Protein AF-A0A536UWP1-F1 (afdb_monomer_lite)

Sequence (149 aa):
MQRVLELWHLEDTAIVMVQRPAADALQQSRIALQGRVAAPKQEVVLREIAGEVQKYIDEATPVVRDNAKRLKAPIVTPLLMQNFSDDELRHLIALLESPVKKKFEQLMPQFERAFGEKVAAESRAAIDPKLQAMTQAVGLKLRAASIAP

Foldseek 3Di:
DVLLLVLDPCLVVLLCVLLVVLVVQLVVLLVVCPPVDDPVVSVVVSVVSNVVSVVSSVVVSVVSSVVCVVVSCVPVVVVCVVPDDPVVVVVSSCCSPPVVNVVCVVCVVVVVVVVVVVCCVVCVVVVVVVVVVVVVVVVVVVVVVVPDD

pLDDT: mean 94.0, std 6.04, range [52.53, 98.44]

Structure (mmCIF, N/CA/C/O backbone):
data_AF-A0A536UWP1-F1
#
_entry.id   AF-A0A536UWP1-F1
#
loop_
_atom_site.group_PDB
_atom_site.id
_atom_site.type_symbol
_atom_site.label_atom_id
_atom_site.label_alt_id
_atom_site.label_comp_id
_atom_site.label_asym_id
_atom_site.label_entity_id
_atom_site.label_seq_id
_atom_site.pdbx_PDB_ins_code
_atom_site.Cartn_x
_atom_site.Cartn_y
_atom_site.Cartn_z
_atom_site.occupancy
_atom_site.B_iso_or_equiv
_atom_site.auth_seq_id
_atom_site.auth_comp_id
_atom_site.auth_asym_id
_atom_site.auth_atom_id
_atom_site.pdbx_PDB_model_num
ATOM 1 N N . MET A 1 1 ? -11.874 2.593 22.779 1.00 85.94 1 MET A N 1
ATOM 2 C CA . MET A 1 1 ? -10.626 1.854 22.480 1.00 85.94 1 MET A CA 1
ATOM 3 C C . MET A 1 1 ? -10.834 0.669 21.539 1.00 85.94 1 MET A C 1
ATOM 5 O O . MET A 1 1 ? -10.423 0.773 20.395 1.00 85.94 1 MET A O 1
ATOM 9 N N . GLN A 1 2 ? -11.504 -0.414 21.961 1.00 88.19 2 GLN A N 1
ATOM 10 C CA . GLN A 1 2 ? -11.703 -1.629 21.143 1.00 88.19 2 GLN A CA 1
ATOM 11 C C . GLN A 1 2 ? -12.201 -1.329 19.719 1.00 88.19 2 GLN A C 1
ATOM 13 O O . GLN A 1 2 ? -11.662 -1.841 18.743 1.00 88.19 2 GLN A O 1
ATOM 18 N N . ARG A 1 3 ? -13.157 -0.403 19.599 1.00 93.25 3 ARG A N 1
ATOM 19 C CA . ARG A 1 3 ? -13.700 0.016 18.307 1.00 93.25 3 ARG A CA 1
ATOM 20 C C . ARG A 1 3 ? -12.670 0.659 17.369 1.00 93.25 3 ARG A C 1
ATOM 22 O O . ARG A 1 3 ? -12.701 0.397 16.175 1.00 93.25 3 ARG A O 1
ATOM 29 N N . VAL A 1 4 ? -11.732 1.449 17.902 1.00 93.19 4 VAL A N 1
ATOM 30 C CA . VAL A 1 4 ? -10.625 2.023 17.111 1.00 93.19 4 VAL A CA 1
ATOM 31 C C . VAL A 1 4 ? -9.769 0.900 16.535 1.00 93.19 4 VAL A C 1
ATOM 33 O O . VAL A 1 4 ? -9.460 0.917 15.352 1.00 93.19 4 VAL A O 1
ATOM 36 N N . LEU A 1 5 ? -9.431 -0.104 17.349 1.00 91.88 5 LEU A N 1
ATOM 37 C CA . LEU A 1 5 ? -8.616 -1.237 16.909 1.00 91.88 5 LEU A CA 1
ATOM 38 C C . LEU A 1 5 ? -9.318 -2.077 15.837 1.00 91.88 5 LEU A C 1
ATOM 40 O O . LEU A 1 5 ? -8.651 -2.597 14.952 1.00 91.88 5 LEU A O 1
ATOM 44 N N . GLU A 1 6 ? -10.641 -2.221 15.892 1.00 91.12 6 GLU A N 1
ATOM 45 C CA . GLU A 1 6 ? -11.419 -2.936 14.869 1.00 91.12 6 GLU A CA 1
ATOM 46 C C . GLU A 1 6 ? -11.453 -2.201 13.529 1.00 91.12 6 GLU A C 1
ATOM 48 O O . GLU A 1 6 ? -11.287 -2.823 12.480 1.00 91.12 6 GLU A O 1
ATOM 53 N N . LEU A 1 7 ? -11.665 -0.885 13.573 1.00 90.56 7 LEU A N 1
ATOM 54 C CA . LEU A 1 7 ? -11.738 -0.032 12.388 1.00 90.56 7 LEU A CA 1
ATOM 55 C C . LEU A 1 7 ? -10.358 0.230 11.776 1.00 90.56 7 LEU A C 1
ATOM 57 O O . LEU A 1 7 ? -10.252 0.570 10.599 1.00 90.56 7 LEU A O 1
ATOM 61 N N . TRP A 1 8 ? -9.296 0.074 12.566 1.00 86.69 8 TRP A N 1
ATOM 62 C CA . TRP A 1 8 ? -7.929 0.242 12.108 1.00 86.69 8 TRP A CA 1
ATOM 63 C C . TRP A 1 8 ? -7.332 -1.096 11.657 1.00 86.69 8 TRP A C 1
ATOM 65 O O . TRP A 1 8 ? -6.884 -1.919 12.463 1.00 86.69 8 TRP A O 1
ATOM 75 N N . HIS A 1 9 ? -7.309 -1.297 10.339 1.00 87.06 9 HIS A N 1
ATOM 76 C CA . HIS A 1 9 ? -6.802 -2.499 9.667 1.00 87.06 9 HIS A CA 1
ATOM 77 C C . HIS A 1 9 ? -5.264 -2.545 9.596 1.00 87.06 9 HIS A C 1
ATOM 79 O O . HIS A 1 9 ? -4.665 -2.665 8.530 1.00 87.06 9 HIS A O 1
ATOM 85 N N . LEU A 1 10 ? -4.593 -2.439 10.747 1.00 85.75 10 LEU A N 1
ATOM 86 C CA . LEU A 1 10 ? -3.127 -2.508 10.834 1.00 85.75 10 LEU A CA 1
ATOM 87 C C . LEU A 1 10 ? -2.550 -3.838 10.334 1.00 85.75 10 LEU A C 1
ATOM 89 O O . LEU 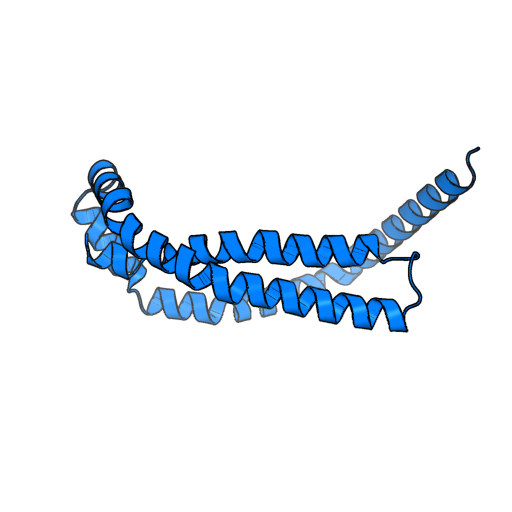A 1 10 ? -1.383 -3.892 9.948 1.00 85.75 10 LEU A O 1
ATOM 93 N N . GLU A 1 11 ? -3.364 -4.894 10.307 1.00 86.62 11 GLU A N 1
ATOM 94 C CA . GLU A 1 11 ? -3.013 -6.200 9.757 1.00 86.62 11 GLU A CA 1
ATOM 95 C C . GLU A 1 11 ? -2.568 -6.134 8.292 1.00 86.62 11 GLU A C 1
ATOM 97 O O . GLU A 1 11 ? -1.723 -6.932 7.886 1.00 86.62 11 GLU A O 1
ATOM 102 N N . ASP A 1 12 ? -3.068 -5.169 7.517 1.00 88.62 12 ASP A N 1
ATOM 103 C CA . ASP A 1 12 ? -2.684 -5.002 6.114 1.00 88.62 12 ASP A CA 1
ATOM 104 C C . ASP A 1 12 ? -1.193 -4.657 5.977 1.00 88.62 12 ASP A C 1
ATOM 106 O O . ASP A 1 12 ? -0.528 -5.116 5.048 1.00 88.62 12 ASP A O 1
ATOM 110 N N . THR A 1 13 ? -0.618 -3.955 6.962 1.00 89.94 13 THR A N 1
ATOM 111 C CA . THR A 1 13 ? 0.830 -3.691 7.021 1.00 89.94 13 THR A CA 1
ATOM 112 C C . THR A 1 13 ? 1.627 -4.992 7.074 1.00 89.94 13 THR A C 1
ATOM 114 O O . THR A 1 13 ? 2.632 -5.135 6.379 1.00 89.94 13 THR A O 1
ATOM 117 N N . ALA A 1 14 ? 1.169 -5.968 7.861 1.00 90.19 14 ALA A N 1
ATOM 118 C CA . ALA A 1 14 ? 1.846 -7.254 7.989 1.00 90.19 14 ALA A CA 1
ATOM 119 C C . ALA A 1 14 ? 1.788 -8.063 6.683 1.00 90.19 14 ALA A C 1
ATOM 121 O O . ALA A 1 14 ? 2.750 -8.746 6.339 1.00 90.19 14 ALA A O 1
ATOM 122 N N . ILE A 1 15 ? 0.701 -7.937 5.917 1.00 89.69 15 ILE A N 1
ATOM 123 C CA . ILE A 1 15 ? 0.571 -8.564 4.594 1.00 89.69 15 ILE A CA 1
ATOM 124 C C . ILE A 1 15 ? 1.580 -7.953 3.613 1.00 89.69 15 ILE A C 1
ATOM 126 O O . ILE A 1 15 ? 2.284 -8.683 2.913 1.00 89.69 15 ILE A O 1
ATOM 130 N N . VAL A 1 16 ? 1.722 -6.625 3.607 1.00 93.19 16 VAL A N 1
ATOM 131 C CA . VAL A 1 16 ? 2.707 -5.933 2.757 1.00 93.19 16 VAL A CA 1
ATOM 132 C C . VAL A 1 16 ? 4.144 -6.367 3.080 1.00 93.19 16 VAL A C 1
ATOM 134 O O . VAL A 1 16 ? 4.963 -6.490 2.167 1.00 93.19 16 VAL A O 1
ATOM 137 N N . MET A 1 17 ? 4.457 -6.664 4.348 1.00 92.50 17 MET A N 1
ATOM 138 C CA . MET A 1 17 ? 5.782 -7.163 4.753 1.00 92.50 17 MET A CA 1
ATOM 139 C C . MET A 1 17 ? 6.147 -8.506 4.105 1.00 92.50 17 MET A C 1
ATOM 141 O O . MET A 1 17 ? 7.328 -8.758 3.886 1.00 92.50 17 MET A O 1
ATOM 145 N N . VAL A 1 18 ? 5.159 -9.341 3.775 1.00 94.69 18 VAL A N 1
ATOM 146 C CA . VAL A 1 18 ? 5.358 -10.607 3.047 1.00 94.69 18 VAL A CA 1
ATOM 147 C C . VAL A 1 18 ? 5.399 -10.367 1.543 1.00 94.69 18 VAL A C 1
ATOM 149 O O . VAL A 1 18 ? 6.253 -10.900 0.840 1.00 94.69 18 VAL A O 1
ATOM 152 N N . GLN A 1 19 ? 4.499 -9.533 1.027 1.00 94.12 19 GLN A N 1
ATOM 153 C CA . GLN A 1 19 ? 4.389 -9.306 -0.414 1.00 94.12 19 GLN A CA 1
ATOM 154 C C . GLN A 1 19 ? 5.614 -8.599 -1.002 1.00 94.12 19 GLN A C 1
ATOM 156 O O . GLN A 1 19 ? 5.995 -8.876 -2.138 1.00 94.12 19 GLN A O 1
ATOM 161 N N . ARG A 1 20 ? 6.250 -7.696 -0.249 1.00 95.38 20 ARG A N 1
ATOM 162 C CA . ARG A 1 20 ? 7.369 -6.897 -0.760 1.00 95.38 20 ARG A CA 1
ATOM 163 C C . ARG A 1 20 ? 8.611 -7.739 -1.104 1.00 95.38 20 ARG A C 1
ATOM 165 O O . ARG A 1 20 ? 9.025 -7.674 -2.260 1.00 95.38 20 ARG A O 1
ATOM 172 N N . PRO A 1 21 ? 9.156 -8.585 -0.206 1.00 93.56 21 PRO A N 1
ATOM 173 C CA . PRO A 1 21 ? 10.254 -9.491 -0.557 1.00 93.56 21 PRO A CA 1
ATOM 174 C C . PRO A 1 21 ? 9.915 -10.431 -1.721 1.00 93.56 21 PRO A C 1
ATOM 176 O O . PRO A 1 21 ? 10.766 -10.715 -2.560 1.00 93.56 21 PRO A O 1
ATOM 179 N N . ALA A 1 22 ? 8.662 -10.884 -1.793 1.00 95.12 22 ALA A N 1
ATOM 180 C CA . ALA A 1 22 ? 8.171 -11.760 -2.852 1.00 95.12 22 ALA A CA 1
ATOM 181 C C . ALA A 1 22 ? 8.207 -11.060 -4.229 1.00 95.12 22 ALA A C 1
ATOM 183 O O . ALA A 1 22 ? 8.701 -11.613 -5.216 1.00 95.12 22 ALA A O 1
ATOM 184 N N . ALA A 1 23 ? 7.751 -9.805 -4.284 1.00 95.06 23 ALA A N 1
ATOM 185 C CA . ALA A 1 23 ? 7.817 -8.972 -5.480 1.00 95.06 23 ALA A CA 1
ATOM 186 C C . ALA A 1 23 ? 9.266 -8.641 -5.878 1.00 95.06 23 ALA A C 1
ATOM 188 O O . ALA A 1 23 ? 9.612 -8.719 -7.061 1.00 95.06 23 ALA A O 1
ATOM 189 N N . ASP A 1 24 ? 10.118 -8.330 -4.896 1.00 95.31 24 ASP A N 1
ATOM 190 C CA . ASP A 1 24 ? 11.538 -8.053 -5.114 1.00 95.31 24 ASP A CA 1
ATOM 191 C C . ASP A 1 24 ? 12.247 -9.277 -5.715 1.00 95.31 24 ASP A C 1
ATOM 193 O O . ASP A 1 24 ? 12.959 -9.148 -6.711 1.00 95.31 24 ASP A O 1
ATOM 197 N N . ALA A 1 25 ? 11.993 -10.482 -5.193 1.00 94.44 25 ALA A N 1
ATOM 198 C CA . ALA A 1 25 ? 12.564 -11.727 -5.709 1.00 94.44 25 ALA A CA 1
ATOM 199 C C . ALA A 1 25 ? 12.193 -11.983 -7.179 1.00 94.44 25 ALA A C 1
ATOM 201 O O . ALA A 1 25 ? 13.055 -12.322 -8.000 1.00 94.44 25 ALA A O 1
ATOM 202 N N . LEU A 1 26 ? 10.925 -11.769 -7.544 1.00 94.81 26 LEU A N 1
ATOM 203 C CA . LEU A 1 26 ? 10.467 -11.915 -8.925 1.00 94.81 26 LEU A CA 1
ATOM 204 C C . LEU A 1 26 ? 11.123 -10.877 -9.847 1.00 94.81 26 LEU A C 1
ATOM 206 O O . LEU A 1 26 ? 11.541 -11.204 -10.960 1.00 94.81 26 LEU A O 1
ATOM 210 N N . GLN A 1 27 ? 11.258 -9.633 -9.386 1.00 95.38 27 GLN A N 1
ATOM 211 C CA . GLN A 1 27 ? 11.915 -8.581 -10.154 1.00 95.38 27 GLN A CA 1
ATOM 212 C C . GLN A 1 27 ? 13.408 -8.862 -10.362 1.00 95.38 27 GLN A C 1
ATOM 214 O O . GLN A 1 27 ? 13.898 -8.746 -11.487 1.00 95.38 27 GLN A O 1
ATOM 219 N N . GLN A 1 28 ? 14.122 -9.283 -9.316 1.00 94.62 28 GLN A N 1
ATOM 220 C CA . GLN A 1 28 ? 15.536 -9.654 -9.414 1.00 94.62 28 GLN A CA 1
ATOM 221 C C . GLN A 1 28 ? 15.743 -10.842 -10.354 1.00 94.62 28 GLN A C 1
ATOM 223 O O . GLN A 1 28 ? 16.690 -10.858 -11.137 1.00 94.62 28 GLN A O 1
ATOM 228 N N . SER A 1 29 ? 14.810 -11.793 -10.356 1.00 94.06 29 SER A N 1
ATOM 229 C CA . SER A 1 29 ? 14.840 -12.937 -11.265 1.00 94.06 29 SER A CA 1
ATOM 230 C C . SER A 1 29 ? 14.702 -12.518 -12.732 1.00 94.06 29 SER A C 1
ATOM 232 O O . SER A 1 29 ? 15.447 -13.002 -13.585 1.00 94.06 29 SER A O 1
ATOM 234 N N . ARG A 1 30 ? 13.818 -11.558 -13.050 1.00 92.62 30 ARG A N 1
ATOM 235 C CA . ARG A 1 30 ? 13.716 -10.990 -14.411 1.00 92.62 30 ARG A CA 1
ATOM 236 C C . ARG A 1 30 ? 15.024 -10.346 -14.861 1.00 92.62 30 ARG A C 1
ATOM 238 O O . ARG A 1 30 ? 15.446 -10.579 -15.992 1.00 92.62 30 ARG A O 1
ATOM 245 N N . ILE A 1 31 ? 15.661 -9.573 -13.982 1.00 92.81 31 ILE A N 1
ATOM 246 C CA . ILE A 1 31 ? 16.945 -8.913 -14.256 1.00 92.81 31 ILE A CA 1
ATOM 247 C C . ILE A 1 31 ? 18.042 -9.960 -14.481 1.00 92.81 31 ILE A C 1
ATOM 249 O O . ILE A 1 31 ? 18.779 -9.884 -15.460 1.00 92.81 31 ILE A O 1
ATOM 253 N N . ALA A 1 32 ? 18.124 -10.971 -13.615 1.00 91.38 32 ALA A N 1
ATOM 254 C CA . ALA A 1 32 ? 19.145 -12.009 -13.692 1.00 91.38 32 ALA A CA 1
ATOM 255 C C . ALA A 1 32 ? 19.051 -12.860 -14.970 1.00 91.38 32 ALA A C 1
ATOM 257 O O . ALA A 1 32 ? 20.075 -13.346 -15.449 1.00 91.38 32 ALA A O 1
ATOM 258 N N . LEU A 1 33 ? 17.848 -13.039 -15.525 1.00 91.38 33 LEU A N 1
ATOM 259 C CA . LEU A 1 33 ? 17.622 -13.801 -16.757 1.00 91.38 33 LEU A CA 1
ATOM 260 C C . LEU A 1 33 ? 17.808 -12.966 -18.033 1.00 91.38 33 LEU A C 1
ATOM 262 O O . LEU A 1 33 ? 18.030 -13.534 -19.107 1.00 91.38 33 LEU A O 1
ATOM 266 N N . GLN A 1 34 ? 17.735 -11.636 -17.936 1.00 87.69 34 GLN A N 1
ATOM 267 C CA . GLN A 1 34 ? 17.808 -10.738 -19.085 1.00 87.69 34 GLN A CA 1
ATOM 268 C C . GLN A 1 34 ? 19.130 -10.917 -19.845 1.00 87.69 34 GLN A C 1
ATOM 270 O O . GLN A 1 34 ? 20.216 -10.776 -19.288 1.00 87.69 34 GLN A O 1
ATOM 275 N N . GLY A 1 35 ? 19.039 -11.252 -21.136 1.00 83.44 35 GLY A N 1
ATOM 276 C CA . GLY A 1 35 ? 20.205 -11.436 -22.008 1.00 83.44 35 GLY A CA 1
ATOM 277 C C . GLY A 1 35 ? 21.056 -12.680 -21.714 1.00 83.44 35 GLY A C 1
ATOM 278 O O . GLY A 1 35 ? 22.017 -12.920 -22.439 1.00 83.44 35 GLY A O 1
ATOM 279 N N . ARG A 1 36 ? 20.713 -13.484 -20.693 1.00 84.19 36 ARG A N 1
ATOM 280 C CA . ARG A 1 36 ? 21.433 -14.722 -20.327 1.00 84.19 36 ARG A CA 1
ATO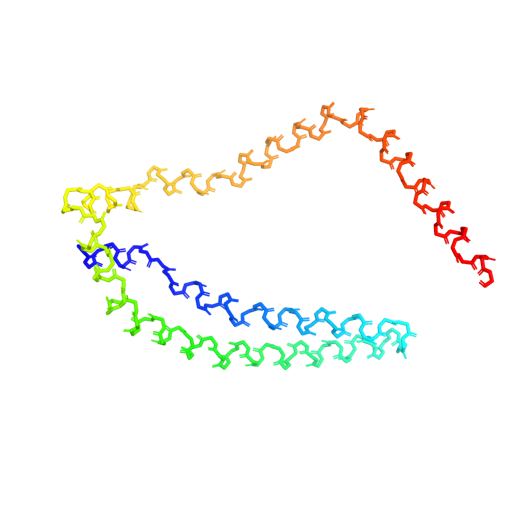M 281 C C . ARG A 1 36 ? 20.741 -15.996 -20.803 1.00 84.19 36 ARG A C 1
ATOM 283 O O . ARG A 1 36 ? 21.387 -17.032 -20.929 1.00 84.19 36 ARG A O 1
ATOM 290 N N . VAL A 1 37 ? 19.434 -15.935 -21.054 1.00 87.00 37 VAL A N 1
ATOM 291 C CA . VAL A 1 37 ? 18.608 -17.085 -21.440 1.00 87.00 37 VAL A CA 1
ATOM 292 C C . VAL A 1 37 ? 17.766 -16.726 -22.665 1.00 87.00 37 VAL A C 1
ATOM 294 O O . VAL A 1 37 ? 17.302 -15.597 -22.800 1.00 87.00 37 VAL A O 1
ATOM 297 N N . ALA A 1 38 ? 17.561 -17.684 -23.574 1.00 90.12 38 ALA A N 1
ATOM 298 C CA . ALA A 1 38 ? 16.668 -17.504 -24.718 1.00 90.12 38 ALA A CA 1
ATOM 299 C C . ALA A 1 38 ? 15.217 -17.270 -24.259 1.00 90.12 38 ALA A C 1
ATOM 301 O O . ALA A 1 38 ? 14.755 -17.933 -23.329 1.00 90.12 38 ALA A O 1
ATOM 302 N N . ALA A 1 39 ? 14.482 -16.391 -24.948 1.00 85.69 39 ALA A N 1
ATOM 303 C CA . ALA A 1 39 ? 13.159 -15.922 -24.519 1.00 85.69 39 ALA A CA 1
ATOM 304 C C . ALA A 1 39 ? 12.151 -17.037 -24.142 1.00 85.69 39 ALA A C 1
ATOM 306 O O . ALA A 1 39 ? 11.547 -16.928 -23.075 1.00 85.69 39 ALA A O 1
ATOM 307 N N . PRO A 1 40 ? 12.013 -18.152 -24.896 1.00 89.25 40 PRO A N 1
ATOM 308 C CA . PRO A 1 40 ? 11.089 -19.225 -24.510 1.00 89.25 40 PRO A CA 1
ATOM 309 C C . PRO A 1 40 ? 11.469 -19.902 -23.187 1.00 89.25 40 PRO A C 1
ATOM 311 O O . PRO A 1 40 ? 10.611 -20.226 -22.373 1.00 89.25 40 PRO A O 1
ATOM 314 N N . LYS A 1 41 ? 12.771 -20.092 -22.944 1.00 92.06 41 LYS A N 1
ATOM 315 C CA . LYS A 1 41 ? 13.275 -20.669 -21.691 1.00 92.06 41 LYS A CA 1
ATOM 316 C C . LYS A 1 41 ? 13.161 -19.674 -20.536 1.00 92.06 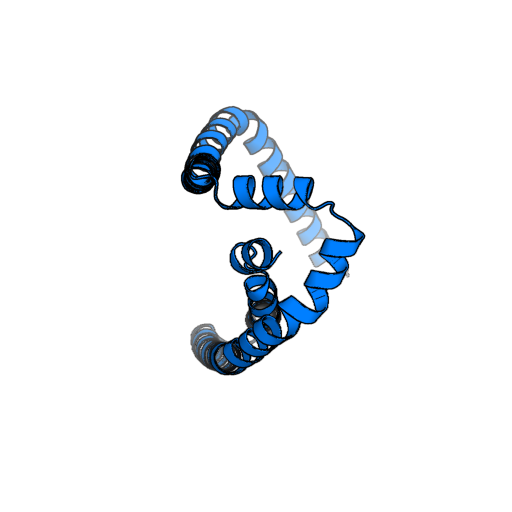41 LYS A C 1
ATOM 318 O O . LYS A 1 41 ? 12.852 -20.079 -19.423 1.00 92.06 41 LYS A O 1
ATOM 323 N N . GLN A 1 42 ? 13.371 -18.384 -20.801 1.00 90.62 42 GLN A N 1
ATOM 324 C CA . GLN A 1 42 ? 13.176 -17.322 -19.816 1.00 90.62 42 GLN A CA 1
ATOM 325 C C . GLN A 1 42 ? 11.730 -17.296 -19.306 1.00 90.62 42 GLN A C 1
ATOM 327 O O . GLN A 1 42 ? 11.519 -17.190 -18.102 1.00 90.62 42 GLN A O 1
ATOM 332 N N . GLU A 1 43 ? 10.740 -17.416 -20.194 1.00 90.56 43 GLU A N 1
ATOM 333 C CA . GLU A 1 43 ? 9.329 -17.413 -19.800 1.00 90.56 43 GLU A CA 1
ATOM 334 C C . GLU A 1 43 ? 8.965 -18.617 -18.921 1.00 90.56 43 GLU A C 1
ATOM 336 O O . GLU A 1 43 ? 8.300 -18.443 -17.901 1.00 90.56 43 GLU A O 1
ATOM 341 N N . VAL A 1 44 ? 9.437 -19.819 -19.271 1.00 94.75 44 VAL A N 1
ATOM 342 C CA . VAL A 1 44 ? 9.218 -21.035 -18.466 1.00 94.75 44 VAL A CA 1
ATOM 343 C C . VAL A 1 44 ? 9.786 -20.862 -17.058 1.00 94.75 44 VAL A C 1
ATOM 345 O O . VAL A 1 44 ? 9.053 -21.010 -16.083 1.00 94.75 44 VAL A O 1
ATOM 348 N N . VAL A 1 45 ? 11.051 -20.447 -16.949 1.00 94.81 45 VAL A N 1
ATOM 349 C CA . VAL A 1 45 ? 11.714 -20.240 -15.651 1.00 94.81 45 VAL A CA 1
ATOM 350 C C . VAL A 1 45 ? 11.010 -19.152 -14.833 1.00 94.81 45 VAL A C 1
ATOM 352 O O . VAL A 1 45 ? 10.816 -19.305 -13.632 1.00 94.81 45 VAL A O 1
ATOM 355 N N . LEU A 1 46 ? 10.569 -18.057 -15.462 1.00 94.62 46 LEU A N 1
ATOM 356 C CA . LEU A 1 46 ? 9.825 -17.007 -14.760 1.00 94.62 46 LEU A CA 1
ATOM 357 C C . LEU A 1 46 ? 8.469 -17.487 -14.229 1.00 94.62 46 LEU A C 1
ATOM 359 O O . LEU A 1 46 ? 8.050 -17.021 -13.170 1.00 94.62 46 LEU A O 1
ATOM 363 N N . ARG A 1 47 ? 7.785 -18.400 -14.929 1.00 96.12 47 ARG A N 1
ATOM 364 C CA . ARG A 1 47 ? 6.536 -19.004 -14.437 1.00 96.12 47 ARG A CA 1
ATOM 365 C C . ARG A 1 47 ? 6.783 -19.921 -13.242 1.00 96.12 47 ARG A C 1
ATOM 367 O O . ARG A 1 47 ? 6.023 -19.855 -12.284 1.00 96.12 47 ARG A O 1
ATOM 374 N N . GLU A 1 48 ? 7.843 -20.726 -13.275 1.00 96.38 48 GLU A N 1
ATOM 375 C CA . GLU A 1 48 ? 8.244 -21.571 -12.139 1.00 96.38 48 GLU A CA 1
ATOM 376 C C . GLU A 1 48 ? 8.568 -20.717 -10.907 1.00 96.38 48 GLU A C 1
ATOM 378 O O . GLU A 1 48 ? 8.022 -20.946 -9.829 1.00 96.38 48 GLU A O 1
ATOM 383 N N . ILE A 1 49 ? 9.360 -19.653 -11.087 1.00 96.12 49 ILE A N 1
ATOM 384 C CA . ILE A 1 49 ? 9.677 -18.688 -10.024 1.00 96.12 49 ILE A CA 1
ATOM 385 C C . ILE A 1 49 ? 8.406 -18.018 -9.492 1.00 96.12 49 ILE A C 1
ATOM 387 O O . ILE A 1 49 ? 8.257 -17.868 -8.283 1.00 96.12 49 ILE A O 1
ATOM 391 N N . ALA A 1 50 ? 7.472 -17.630 -10.365 1.00 96.06 50 ALA A N 1
ATOM 392 C CA . ALA A 1 50 ? 6.196 -17.065 -9.934 1.00 96.06 50 ALA A CA 1
ATOM 393 C C . ALA A 1 50 ? 5.376 -18.058 -9.090 1.00 96.06 50 ALA A C 1
ATOM 395 O O . ALA A 1 50 ? 4.730 -17.638 -8.132 1.00 96.06 50 ALA A O 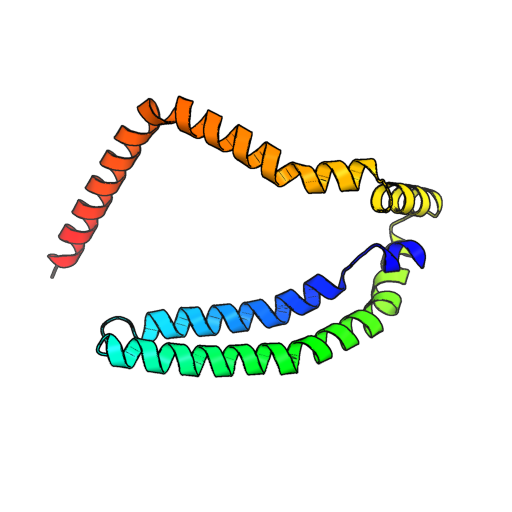1
ATOM 396 N N . GLY A 1 51 ? 5.436 -19.357 -9.401 1.00 97.94 51 GLY A N 1
ATOM 397 C CA . GLY A 1 51 ? 4.829 -20.415 -8.592 1.00 97.94 51 GLY A CA 1
ATOM 398 C C . GLY A 1 51 ? 5.420 -20.495 -7.182 1.00 97.94 51 GLY A C 1
ATOM 399 O O . GLY A 1 51 ? 4.670 -20.492 -6.208 1.00 97.94 51 GLY A O 1
ATOM 400 N N . GLU A 1 52 ? 6.749 -20.484 -7.057 1.00 97.69 52 GLU A N 1
ATOM 401 C CA . GLU A 1 52 ? 7.431 -20.480 -5.750 1.00 97.69 52 GLU A CA 1
ATOM 402 C C . GLU A 1 52 ? 7.140 -19.204 -4.943 1.00 97.69 52 GLU A C 1
ATOM 404 O O . GLU A 1 52 ? 6.890 -19.255 -3.738 1.00 97.69 52 GLU A O 1
ATOM 409 N N . VAL A 1 53 ? 7.105 -18.048 -5.614 1.00 97.44 53 VAL A N 1
ATOM 410 C CA . VAL A 1 53 ? 6.724 -16.760 -5.013 1.00 97.44 53 VAL A CA 1
ATOM 411 C C . VAL A 1 53 ? 5.290 -16.809 -4.482 1.00 97.44 53 VAL A C 1
ATOM 413 O O . VAL A 1 53 ? 5.041 -16.370 -3.359 1.00 97.44 53 VAL A O 1
ATOM 416 N N . GLN A 1 54 ? 4.352 -17.358 -5.259 1.00 97.12 54 GLN A N 1
ATOM 417 C CA . GLN A 1 54 ? 2.959 -17.493 -4.835 1.00 97.12 54 GLN A CA 1
ATOM 418 C C . GLN A 1 54 ? 2.837 -18.430 -3.633 1.00 97.12 54 GLN A C 1
ATOM 420 O O . GLN A 1 54 ? 2.197 -18.072 -2.648 1.00 97.12 54 GLN A O 1
ATOM 425 N N . LYS A 1 55 ? 3.518 -19.579 -3.672 1.00 97.81 55 LYS A N 1
ATOM 426 C CA . LYS A 1 55 ? 3.561 -20.529 -2.558 1.00 97.81 55 LYS A CA 1
ATOM 427 C C . LYS A 1 55 ? 4.066 -19.873 -1.271 1.00 97.81 55 LYS A C 1
ATOM 429 O O . LYS A 1 55 ? 3.433 -20.011 -0.229 1.00 97.81 55 LYS A O 1
ATOM 434 N N . TYR A 1 56 ? 5.156 -19.106 -1.348 1.00 97.44 56 TYR A N 1
ATOM 435 C CA . TYR A 1 56 ? 5.659 -18.341 -0.206 1.00 97.44 56 TYR A CA 1
ATOM 436 C C . TYR A 1 56 ? 4.605 -17.373 0.348 1.00 97.44 56 TYR A C 1
ATOM 438 O O . TYR A 1 56 ? 4.397 -17.324 1.560 1.00 97.44 56 TYR A O 1
ATOM 446 N N . ILE A 1 57 ? 3.924 -16.614 -0.518 1.00 97.25 57 ILE A N 1
ATOM 447 C CA . ILE A 1 57 ? 2.871 -15.681 -0.095 1.00 97.25 57 ILE A CA 1
ATOM 448 C C . ILE A 1 57 ? 1.731 -16.436 0.596 1.00 97.25 57 ILE A C 1
ATOM 450 O O . ILE A 1 57 ? 1.286 -16.001 1.661 1.00 97.25 57 ILE A O 1
ATOM 454 N N . ASP A 1 58 ? 1.279 -17.551 0.028 1.00 97.00 58 ASP A N 1
ATOM 455 C CA . ASP A 1 58 ? 0.168 -18.347 0.556 1.00 97.00 58 ASP A CA 1
ATOM 456 C C . ASP A 1 58 ? 0.493 -18.949 1.930 1.00 97.00 58 ASP A C 1
ATOM 458 O O . ASP A 1 58 ? -0.353 -18.942 2.825 1.00 97.00 58 ASP A O 1
ATOM 462 N N . GLU A 1 59 ? 1.732 -19.404 2.131 1.00 97.12 59 GLU A N 1
ATOM 463 C CA . GLU A 1 59 ? 2.201 -19.966 3.401 1.00 97.12 59 GLU A CA 1
ATOM 464 C C . GLU A 1 59 ? 2.475 -18.880 4.456 1.00 97.12 59 GLU A C 1
ATOM 466 O O . GLU A 1 59 ? 2.116 -19.032 5.626 1.00 97.12 59 GLU A O 1
ATOM 471 N N . ALA A 1 60 ? 3.088 -17.758 4.068 1.00 96.81 60 ALA A N 1
ATOM 472 C CA . ALA A 1 60 ? 3.526 -16.723 5.004 1.00 96.81 60 ALA A CA 1
ATOM 473 C C . ALA A 1 60 ? 2.410 -15.744 5.405 1.00 96.81 60 ALA A C 1
ATOM 475 O O . ALA A 1 60 ? 2.385 -15.273 6.546 1.00 96.81 60 ALA A O 1
ATOM 476 N N . THR A 1 61 ? 1.467 -15.442 4.505 1.00 96.06 61 THR A N 1
ATOM 477 C CA . THR A 1 61 ? 0.352 -14.512 4.768 1.00 96.06 61 THR A CA 1
ATOM 478 C C . THR A 1 61 ? -0.472 -14.873 6.013 1.00 96.06 61 THR A C 1
ATOM 480 O O . THR A 1 61 ? -0.695 -13.980 6.836 1.00 96.06 61 THR A O 1
ATOM 483 N N . PRO A 1 62 ? -0.950 -16.120 6.210 1.00 95.25 62 PRO A N 1
ATOM 484 C CA . PRO A 1 62 ? -1.705 -16.468 7.415 1.00 95.25 62 PRO A CA 1
ATOM 485 C C . PRO A 1 62 ? -0.860 -16.306 8.684 1.00 95.25 62 PRO A C 1
ATOM 487 O O . PRO A 1 62 ? -1.344 -15.735 9.659 1.00 95.25 62 PRO A O 1
ATOM 490 N N . VAL A 1 63 ? 0.424 -16.683 8.649 1.00 95.94 63 VAL A N 1
ATOM 491 C CA . VAL A 1 63 ? 1.339 -16.559 9.797 1.00 95.94 63 VAL A CA 1
ATOM 492 C C . VAL A 1 63 ? 1.485 -15.104 10.244 1.00 95.94 63 VAL A C 1
ATOM 494 O O . VAL A 1 63 ? 1.350 -14.791 11.431 1.00 95.94 63 VAL A O 1
ATOM 497 N N . VAL A 1 64 ? 1.748 -14.185 9.309 1.00 95.25 64 VAL A N 1
ATOM 498 C CA . VAL A 1 64 ? 1.902 -12.763 9.655 1.00 95.25 64 VAL A CA 1
ATOM 499 C C . VAL A 1 64 ? 0.576 -12.123 10.048 1.00 95.25 64 VAL A C 1
ATOM 501 O O . VAL A 1 64 ? 0.555 -11.288 10.951 1.00 95.25 64 VAL A O 1
ATOM 504 N N . ARG A 1 65 ? -0.539 -12.544 9.438 1.00 93.94 65 ARG A N 1
ATOM 505 C CA . ARG A 1 65 ? -1.883 -12.064 9.779 1.00 93.94 65 ARG A CA 1
ATOM 506 C C . ARG A 1 65 ? -2.267 -12.460 11.201 1.00 93.94 65 ARG A C 1
ATOM 508 O O . ARG A 1 65 ? -2.768 -11.620 11.945 1.00 93.94 65 ARG A O 1
ATOM 515 N N . ASP A 1 66 ? -2.023 -13.706 11.590 1.00 95.00 66 ASP A N 1
ATOM 516 C CA . ASP A 1 66 ? -2.345 -14.200 12.929 1.00 95.00 66 ASP A CA 1
ATOM 517 C C . ASP A 1 66 ? -1.481 -13.522 13.992 1.00 95.00 66 ASP A C 1
ATOM 519 O O . ASP A 1 66 ? -1.990 -13.083 15.029 1.00 95.00 66 ASP A O 1
ATOM 523 N N . ASN A 1 67 ? -0.192 -13.329 13.702 1.00 95.19 67 ASN A N 1
ATOM 524 C CA . ASN A 1 67 ? 0.684 -12.536 14.557 1.00 95.19 67 ASN A CA 1
ATOM 525 C C . ASN A 1 67 ? 0.211 -11.085 14.679 1.00 95.19 67 ASN A C 1
ATOM 527 O O . ASN A 1 67 ? 0.145 -10.574 15.795 1.00 95.19 67 ASN A O 1
ATOM 531 N N . ALA A 1 68 ? -0.162 -10.435 13.574 1.00 94.62 68 ALA A N 1
ATOM 532 C CA . ALA A 1 68 ? -0.659 -9.064 13.593 1.00 94.62 68 ALA A CA 1
ATOM 533 C C . ALA A 1 68 ? -1.930 -8.936 14.441 1.00 94.62 68 ALA A C 1
ATOM 535 O O . ALA A 1 68 ? -1.981 -8.089 15.329 1.00 94.62 68 ALA A O 1
ATOM 536 N N . LYS A 1 69 ? -2.913 -9.827 14.256 1.00 93.31 69 LYS A N 1
ATOM 537 C CA . LYS A 1 69 ? -4.143 -9.851 15.067 1.00 93.31 69 LYS A CA 1
ATOM 538 C C . LYS A 1 69 ? -3.846 -10.023 16.555 1.00 93.31 69 LYS A C 1
ATOM 540 O O . LYS A 1 69 ? -4.376 -9.280 17.379 1.00 93.31 69 LYS A O 1
ATOM 545 N N . ARG A 1 70 ? -2.981 -10.982 16.901 1.00 94.38 70 ARG A N 1
ATOM 546 C CA . ARG A 1 70 ? -2.600 -11.277 18.290 1.00 94.38 70 ARG A CA 1
ATOM 547 C C . ARG A 1 70 ? -1.854 -10.116 18.945 1.00 94.38 70 ARG A C 1
ATOM 549 O O . ARG A 1 70 ? -2.050 -9.854 20.128 1.00 94.38 70 ARG A O 1
ATOM 556 N N . LEU A 1 71 ? -0.985 -9.443 18.195 1.00 94.50 71 LEU A N 1
ATOM 557 C CA . LEU A 1 71 ? -0.100 -8.400 18.714 1.00 94.50 71 LEU A CA 1
ATOM 558 C C . LEU A 1 71 ? -0.708 -6.994 18.649 1.00 94.50 71 LEU A C 1
ATOM 560 O O . LEU A 1 71 ? -0.254 -6.117 19.382 1.00 94.50 71 LEU A O 1
ATOM 564 N N . LYS A 1 72 ? -1.749 -6.770 17.834 1.00 94.25 72 LYS A N 1
ATOM 565 C CA . LYS A 1 72 ? -2.360 -5.446 17.652 1.00 94.25 72 LYS A CA 1
ATOM 566 C C . LYS A 1 72 ? -2.826 -4.842 18.973 1.00 94.25 72 LYS A C 1
ATOM 568 O O . LYS A 1 72 ? -2.361 -3.773 19.349 1.00 94.25 72 LYS A O 1
ATOM 573 N N . ALA A 1 73 ? -3.715 -5.521 19.695 1.00 94.25 73 ALA A N 1
ATOM 574 C CA . ALA A 1 73 ? -4.246 -5.002 20.954 1.00 94.25 73 ALA A CA 1
ATOM 575 C C . ALA A 1 73 ? -3.162 -4.739 22.021 1.00 94.25 73 ALA A C 1
ATOM 577 O O . ALA A 1 73 ? -3.122 -3.610 22.516 1.00 94.25 73 ALA A O 1
ATOM 578 N N . PRO A 1 74 ? -2.268 -5.690 22.367 1.00 95.94 74 PRO A N 1
ATOM 579 C CA . PRO A 1 74 ? -1.278 -5.467 23.423 1.00 95.94 74 PRO A CA 1
ATOM 580 C C . PRO A 1 74 ? -0.240 -4.385 23.087 1.00 95.94 74 PRO A C 1
ATOM 582 O O . PRO A 1 74 ? 0.276 -3.760 24.007 1.00 95.94 74 PRO A O 1
ATOM 585 N N . ILE A 1 75 ? 0.052 -4.133 21.805 1.00 95.19 75 ILE A N 1
ATOM 586 C CA . ILE A 1 75 ? 1.009 -3.091 21.393 1.00 95.19 75 ILE A CA 1
ATOM 587 C C . ILE A 1 75 ? 0.324 -1.730 21.232 1.00 95.19 75 ILE A C 1
ATOM 589 O O . ILE A 1 75 ? 0.818 -0.721 21.724 1.00 95.19 75 ILE A O 1
ATOM 593 N N . VAL A 1 76 ? -0.812 -1.679 20.537 1.00 94.94 76 VAL A N 1
ATOM 594 C CA . VAL A 1 76 ? -1.416 -0.410 20.101 1.00 94.94 76 VAL A CA 1
ATOM 595 C C . VAL A 1 76 ? -2.274 0.221 21.195 1.00 94.94 76 VAL A C 1
ATOM 597 O O . VAL A 1 76 ? -2.306 1.442 21.308 1.00 94.94 76 VAL A O 1
ATOM 600 N N . THR A 1 77 ? -2.930 -0.578 22.043 1.00 94.38 77 THR A N 1
ATOM 601 C CA . THR A 1 77 ? -3.750 -0.055 23.153 1.00 94.38 77 THR A CA 1
ATOM 602 C C . THR A 1 77 ? -2.980 0.897 24.074 1.00 94.38 77 THR A C 1
ATOM 604 O O . THR A 1 77 ? -3.447 2.024 24.243 1.00 94.38 77 THR A O 1
ATOM 607 N N . PRO A 1 78 ? -1.816 0.524 24.651 1.00 96.50 78 PRO A N 1
ATOM 608 C CA . PRO A 1 78 ? -1.086 1.434 25.534 1.00 96.50 78 PRO A CA 1
ATOM 609 C C . PRO A 1 78 ? -0.599 2.693 24.805 1.00 96.50 78 PRO A C 1
ATOM 611 O O . PRO A 1 78 ? -0.622 3.775 25.387 1.00 96.50 78 PRO A O 1
ATOM 614 N N . LEU A 1 79 ? -0.228 2.585 23.523 1.00 96.06 79 LEU A N 1
ATOM 615 C CA . LEU A 1 79 ? 0.162 3.740 22.710 1.00 96.06 79 LEU A CA 1
ATOM 616 C C . LEU A 1 79 ? -1.008 4.708 22.510 1.00 96.06 79 LEU A C 1
ATOM 618 O O . LEU A 1 79 ? -0.832 5.914 22.656 1.00 96.06 79 LEU A O 1
ATOM 622 N N . LEU A 1 80 ? -2.209 4.200 22.228 1.00 95.75 80 LEU A N 1
ATOM 623 C CA . LEU A 1 80 ? -3.395 5.043 22.102 1.00 95.75 80 LEU A CA 1
ATOM 624 C C . LEU A 1 80 ? -3.748 5.713 23.436 1.00 95.75 80 LEU A C 1
ATOM 626 O O . LEU A 1 80 ? -4.016 6.907 23.443 1.00 95.75 80 LEU A O 1
ATOM 630 N N . MET A 1 81 ? -3.684 4.990 24.560 1.00 94.50 81 MET A N 1
ATOM 631 C CA . MET A 1 81 ? -3.959 5.561 25.890 1.00 94.50 81 MET A CA 1
ATOM 632 C C . MET A 1 81 ? -2.954 6.639 26.308 1.00 94.50 81 MET A C 1
ATOM 634 O O . MET A 1 81 ? -3.310 7.559 27.034 1.00 94.50 81 MET A O 1
ATOM 638 N N . GLN A 1 82 ? -1.695 6.517 25.884 1.00 97.25 82 GLN A N 1
ATOM 639 C CA . GLN A 1 82 ? -0.656 7.495 26.202 1.00 97.25 82 GLN A CA 1
ATOM 640 C C . GLN A 1 82 ? -0.781 8.780 25.373 1.00 97.25 82 GLN A C 1
ATOM 642 O O . GLN A 1 82 ? -0.366 9.838 25.839 1.00 97.25 82 GLN A O 1
ATOM 647 N N . ASN A 1 83 ? -1.307 8.688 24.149 1.00 97.88 83 ASN A N 1
ATOM 648 C CA . ASN A 1 83 ? -1.253 9.779 23.172 1.00 97.88 83 ASN A CA 1
ATOM 649 C C . ASN A 1 83 ? -2.612 10.424 22.873 1.00 97.88 83 ASN A C 1
ATOM 651 O O . ASN A 1 83 ? -2.636 11.481 22.252 1.00 97.88 83 ASN A O 1
ATOM 655 N N . PHE A 1 84 ? -3.722 9.809 23.282 1.00 97.50 84 PHE A N 1
ATOM 656 C CA . PHE A 1 84 ? -5.066 10.309 23.008 1.00 97.50 84 PHE A CA 1
ATOM 657 C C . PHE A 1 84 ? -5.921 10.302 24.270 1.00 97.50 84 PHE A C 1
ATOM 659 O O . PHE A 1 84 ? -5.936 9.335 25.032 1.00 97.50 84 PHE A O 1
ATOM 666 N N . SER A 1 85 ? -6.693 11.368 24.441 1.00 96.81 85 SER A N 1
ATOM 667 C CA . SER A 1 85 ? -7.798 11.419 25.394 1.00 96.81 85 SER A CA 1
ATOM 668 C C . SER A 1 85 ? -8.993 10.582 24.922 1.00 96.81 85 SER A C 1
ATOM 670 O O . SER A 1 85 ? -9.141 10.265 23.737 1.00 96.81 85 SER A O 1
ATOM 672 N N . ASP A 1 86 ? -9.902 10.260 25.844 1.00 94.81 86 ASP A N 1
ATOM 673 C CA . ASP A 1 86 ? -11.139 9.542 25.512 1.00 94.81 86 ASP A CA 1
ATOM 674 C C . ASP A 1 86 ? -12.001 10.292 24.483 1.00 94.81 86 ASP A C 1
ATOM 676 O O . ASP A 1 86 ? -12.602 9.662 23.608 1.00 94.81 86 ASP A O 1
ATOM 680 N N . ASP A 1 87 ? -12.037 11.625 24.548 1.00 97.19 87 ASP A N 1
ATOM 681 C CA . ASP A 1 87 ? -12.797 12.455 23.610 1.00 97.19 87 ASP A CA 1
ATOM 682 C C . ASP A 1 87 ? -12.183 12.435 22.205 1.00 97.19 87 ASP A C 1
ATOM 684 O O . ASP A 1 87 ? -12.900 12.288 21.212 1.00 97.19 87 ASP A O 1
ATOM 688 N N . GLU A 1 88 ? -10.855 12.496 22.089 1.00 97.31 88 GLU A N 1
ATOM 689 C CA . GLU A 1 88 ? -10.170 12.360 20.798 1.00 97.31 88 GLU A CA 1
ATOM 690 C C . GLU A 1 88 ? -10.366 10.965 20.197 1.00 97.31 88 GLU A C 1
ATOM 692 O O . GLU A 1 88 ? -10.613 10.842 18.997 1.00 97.31 88 GLU A O 1
ATOM 697 N N . LEU A 1 89 ? -10.342 9.908 21.017 1.00 96.38 89 LEU A N 1
ATOM 698 C CA . LEU A 1 89 ? -10.628 8.548 20.554 1.00 96.38 89 LEU A CA 1
ATOM 699 C C . LEU A 1 89 ? -12.069 8.405 20.045 1.00 96.38 89 LEU A C 1
ATOM 701 O O . LEU A 1 89 ? -12.301 7.686 19.072 1.00 96.38 89 LEU A O 1
ATOM 705 N N . ARG A 1 90 ? -13.044 9.087 20.659 1.00 95.75 90 ARG A N 1
ATOM 706 C CA . ARG A 1 90 ? -14.432 9.118 20.165 1.00 95.75 90 ARG A CA 1
ATOM 707 C C . ARG A 1 90 ? -14.533 9.831 18.821 1.00 95.75 90 ARG A C 1
ATOM 709 O O . ARG A 1 90 ? -15.161 9.299 17.906 1.00 95.75 90 ARG A O 1
ATOM 716 N N . HIS A 1 91 ? -13.885 10.986 18.677 1.00 96.75 91 HIS A N 1
ATOM 717 C CA . HIS A 1 91 ? -13.829 11.693 17.397 1.00 96.75 91 HIS A CA 1
ATOM 718 C C . HIS A 1 91 ? -13.139 10.859 16.313 1.00 96.75 91 HIS A C 1
ATOM 720 O O . HIS A 1 91 ? -13.614 10.813 15.178 1.00 96.75 91 HIS A O 1
ATOM 726 N N . LEU A 1 92 ? -12.071 10.140 16.665 1.00 95.44 92 LEU A N 1
ATOM 727 C CA . LEU A 1 92 ? -11.387 9.232 15.753 1.00 95.44 92 LEU A CA 1
ATOM 728 C C . LEU A 1 92 ? -12.310 8.103 15.277 1.00 95.44 92 LEU A C 1
ATOM 730 O O . LEU A 1 92 ? -12.348 7.822 14.083 1.00 95.44 92 LEU A O 1
ATOM 734 N N . ILE A 1 93 ? -13.089 7.485 16.172 1.00 95.44 93 ILE A N 1
ATOM 735 C CA . ILE A 1 93 ? -14.083 6.466 15.786 1.00 95.44 93 ILE A CA 1
ATOM 736 C C . ILE A 1 93 ? -15.090 7.057 14.797 1.00 95.44 93 ILE A C 1
ATOM 738 O O . ILE A 1 93 ? -15.291 6.487 13.728 1.00 95.44 93 ILE A O 1
ATOM 742 N N . ALA A 1 94 ? -15.664 8.223 15.107 1.00 96.56 94 ALA A N 1
ATOM 743 C CA . ALA A 1 94 ? -16.636 8.875 14.231 1.00 96.56 94 ALA A CA 1
ATOM 744 C C . ALA A 1 94 ? -16.052 9.190 12.841 1.00 96.56 94 ALA A C 1
ATOM 746 O O . ALA A 1 94 ? -16.728 9.021 11.825 1.00 96.56 94 ALA A O 1
ATOM 747 N N . LEU A 1 95 ? -14.782 9.604 12.781 1.00 95.25 95 LEU A N 1
ATOM 748 C CA . LEU A 1 95 ? -14.073 9.821 11.523 1.00 95.25 95 LEU A CA 1
ATOM 749 C C . LEU A 1 95 ? -13.896 8.513 10.738 1.00 95.25 95 LEU A C 1
ATOM 751 O O . LEU A 1 95 ? -14.170 8.486 9.539 1.00 95.25 95 LEU A O 1
ATOM 755 N N . LEU A 1 96 ? -13.449 7.440 11.397 1.00 94.00 96 LEU A N 1
ATOM 756 C CA . LEU A 1 96 ? -13.210 6.137 10.769 1.00 94.00 96 LEU A CA 1
ATOM 757 C C . LEU A 1 96 ? -14.505 5.480 10.264 1.00 94.00 96 LEU A C 1
ATOM 759 O O . LEU A 1 96 ? -14.491 4.829 9.222 1.00 94.00 96 LEU A O 1
ATOM 763 N N . GLU A 1 97 ? -15.626 5.684 10.955 1.00 94.88 97 GLU A N 1
ATOM 764 C CA . GLU A 1 97 ? -16.945 5.168 10.560 1.00 94.88 97 GLU A CA 1
ATOM 765 C C . GLU A 1 97 ? -17.679 6.064 9.558 1.00 94.88 97 GLU A C 1
ATOM 767 O O . GLU A 1 97 ? -18.739 5.685 9.057 1.00 94.88 97 GLU A O 1
ATOM 772 N N . SER A 1 98 ? -17.138 7.248 9.257 1.00 97.00 98 SER A N 1
ATOM 773 C CA . SER A 1 98 ? -17.837 8.255 8.468 1.00 97.00 98 SER A CA 1
ATOM 774 C C . SER A 1 98 ? -18.229 7.716 7.083 1.00 97.00 98 SER A C 1
ATOM 776 O O . SER A 1 98 ? -17.360 7.450 6.241 1.00 97.00 98 SER A O 1
ATOM 778 N N . PRO A 1 99 ? -19.538 7.615 6.772 1.00 96.00 99 PRO A N 1
ATOM 779 C CA . PRO A 1 99 ? -19.984 7.188 5.448 1.00 96.00 99 PRO A CA 1
ATOM 780 C C . PRO A 1 99 ? -19.602 8.211 4.373 1.00 96.00 99 PRO A C 1
ATOM 782 O O . PRO A 1 99 ? -19.389 7.847 3.217 1.00 96.00 99 PRO A O 1
ATOM 785 N N . VAL A 1 100 ? -19.461 9.485 4.754 1.00 98.00 100 VAL A N 1
ATOM 786 C CA . VAL A 1 100 ? -18.982 10.549 3.865 1.00 98.00 100 VAL A CA 1
ATOM 787 C C . VAL A 1 100 ? -17.510 10.335 3.527 1.00 98.00 100 VAL A C 1
ATOM 789 O O . VAL A 1 100 ? -17.159 10.393 2.350 1.00 98.00 100 VAL A O 1
ATOM 792 N N . LYS A 1 101 ? -16.669 10.014 4.522 1.00 95.44 101 LYS A N 1
ATOM 793 C CA . LYS A 1 101 ? -15.264 9.647 4.293 1.00 95.44 101 LYS A CA 1
ATOM 794 C C . LYS A 1 101 ? -15.169 8.443 3.358 1.00 95.44 101 LYS A C 1
ATOM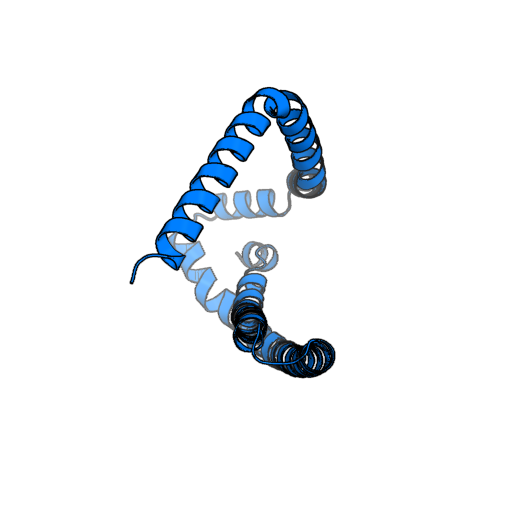 796 O O . LYS A 1 101 ? -14.468 8.511 2.356 1.00 95.44 101 LYS A O 1
ATOM 801 N N . LYS A 1 102 ? -15.944 7.387 3.623 1.00 95.31 102 LYS A N 1
ATOM 802 C CA . LYS A 1 102 ? -15.971 6.188 2.775 1.00 95.31 102 LYS A CA 1
ATOM 803 C C . LYS A 1 102 ? -16.371 6.508 1.331 1.00 95.31 102 LYS A C 1
ATOM 805 O O . LYS A 1 102 ? -15.721 6.044 0.400 1.00 95.31 102 LYS A O 1
ATOM 810 N N . LYS A 1 103 ? -17.411 7.324 1.133 1.00 97.56 103 LYS A N 1
ATOM 811 C CA . LYS A 1 103 ? -17.835 7.782 -0.199 1.00 97.56 103 LYS A CA 1
ATOM 812 C C . LYS A 1 103 ? -16.731 8.580 -0.897 1.00 97.56 103 LYS A C 1
ATOM 814 O O . LYS A 1 103 ? -16.500 8.385 -2.085 1.00 97.56 103 LYS A O 1
ATOM 819 N N . PHE A 1 104 ? -16.064 9.473 -0.172 1.00 97.81 104 PHE A N 1
ATOM 820 C CA . PHE A 1 104 ? -14.955 10.261 -0.701 1.00 97.81 104 PHE A CA 1
ATOM 821 C C . PHE A 1 104 ? -13.787 9.370 -1.145 1.00 97.81 104 PHE A C 1
ATOM 823 O O . PHE A 1 104 ? -13.330 9.499 -2.276 1.00 97.81 104 PHE A O 1
ATOM 830 N N . GLU A 1 105 ? -13.371 8.409 -0.317 1.00 95.81 105 GLU A N 1
ATOM 831 C CA . GLU A 1 105 ? -12.310 7.444 -0.649 1.00 95.81 105 GLU A CA 1
ATOM 832 C C . GLU A 1 105 ? -12.670 6.579 -1.865 1.00 95.81 105 GLU A C 1
ATOM 834 O O . GLU A 1 105 ? -11.831 6.356 -2.733 1.00 95.81 105 GLU A O 1
ATOM 839 N N . GLN A 1 106 ? -13.930 6.147 -1.980 1.00 97.06 106 GLN A N 1
ATOM 840 C CA . GLN A 1 106 ? -14.417 5.388 -3.139 1.00 97.06 106 GLN A CA 1
ATOM 841 C C . GLN A 1 106 ? -14.384 6.192 -4.445 1.00 97.06 106 GLN A C 1
ATOM 843 O O . GLN A 1 106 ? -14.164 5.617 -5.511 1.00 97.06 106 GLN A O 1
ATOM 848 N N . LEU A 1 107 ? -14.617 7.505 -4.377 1.00 98.25 107 LEU A N 1
ATOM 849 C CA . LEU A 1 107 ? -14.620 8.389 -5.545 1.00 98.25 107 LEU A CA 1
ATOM 850 C C . LEU A 1 107 ? -13.237 8.975 -5.865 1.00 98.25 107 LEU A C 1
ATOM 852 O O . LEU A 1 107 ? -13.040 9.470 -6.974 1.00 98.25 107 LEU A O 1
ATOM 856 N N . MET A 1 108 ? -12.268 8.884 -4.948 1.00 97.88 108 MET A N 1
ATOM 857 C CA . MET A 1 108 ? -10.926 9.443 -5.133 1.00 97.88 108 MET A CA 1
ATOM 858 C C . MET A 1 108 ? -10.266 9.020 -6.458 1.00 97.88 108 MET A C 1
ATOM 860 O O . MET A 1 108 ? -9.850 9.911 -7.199 1.00 97.88 108 MET A O 1
ATOM 864 N N . PRO A 1 109 ? -10.253 7.729 -6.860 1.00 98.06 109 PRO A N 1
ATOM 865 C CA . PRO A 1 109 ? -9.614 7.332 -8.118 1.00 98.06 109 PRO A CA 1
ATOM 866 C C . PRO A 1 109 ? -10.277 7.953 -9.355 1.00 98.06 109 PRO A C 1
ATOM 868 O O . PRO A 1 109 ? -9.625 8.188 -10.372 1.00 98.06 109 PRO A O 1
ATOM 871 N N . GLN A 1 110 ? -11.587 8.219 -9.293 1.00 97.94 110 GLN A N 1
ATOM 872 C CA . GLN A 1 110 ? -12.300 8.915 -10.364 1.00 97.94 110 GLN A CA 1
ATOM 873 C C . GLN A 1 110 ? -11.868 10.383 -10.438 1.00 97.94 110 GLN A C 1
ATOM 875 O O . GLN A 1 110 ? -11.652 10.893 -11.538 1.00 97.94 110 GLN A O 1
ATOM 880 N N . PHE A 1 111 ? -11.739 11.052 -9.291 1.00 98.31 111 PHE A N 1
ATOM 881 C CA . PHE A 1 111 ? -11.287 12.441 -9.223 1.00 98.31 111 PHE A CA 1
ATOM 882 C C . PHE A 1 111 ? -9.851 12.583 -9.727 1.00 98.31 111 PHE A C 1
ATOM 884 O O . PHE A 1 111 ? -9.585 13.438 -10.570 1.00 98.31 111 PHE A O 1
ATOM 891 N N . GLU A 1 112 ? -8.951 11.705 -9.281 1.00 98.12 112 GLU A N 1
ATOM 892 C CA . GLU A 1 112 ? -7.557 11.662 -9.728 1.00 98.12 112 GLU A CA 1
ATOM 893 C C . GLU A 1 112 ? -7.451 11.432 -11.235 1.00 98.12 112 GLU A C 1
ATOM 895 O O . GLU A 1 112 ? -6.694 12.131 -11.909 1.00 98.12 112 GLU A O 1
ATOM 900 N N . ARG A 1 113 ? -8.246 10.505 -11.790 1.00 98.19 113 ARG A N 1
ATOM 901 C CA . ARG A 1 113 ? -8.287 10.263 -13.237 1.00 98.19 113 ARG A CA 1
ATOM 902 C C . ARG A 1 113 ? -8.723 11.510 -13.999 1.00 98.19 113 ARG A C 1
ATOM 904 O O . ARG A 1 113 ? -8.012 11.943 -14.900 1.00 98.19 113 ARG A O 1
ATOM 911 N N . ALA A 1 114 ? -9.860 12.094 -13.625 1.00 98.44 114 ALA A N 1
ATOM 912 C CA . ALA A 1 114 ? -10.398 13.270 -14.305 1.00 98.44 114 ALA A CA 1
ATOM 913 C C . ALA A 1 114 ? -9.425 14.460 -14.239 1.00 98.44 114 ALA A C 1
ATOM 915 O O . ALA A 1 114 ? -9.207 15.155 -15.232 1.00 98.44 114 ALA A O 1
ATOM 916 N N . PHE A 1 115 ? -8.799 14.668 -13.078 1.00 98.25 115 PHE A N 1
ATOM 917 C CA . PHE A 1 115 ? -7.778 15.693 -12.897 1.00 98.25 115 PHE A CA 1
ATOM 918 C C . PHE A 1 115 ? -6.540 15.422 -13.764 1.00 98.25 115 PHE A C 1
ATOM 920 O O . PHE A 1 115 ? -6.100 16.304 -14.502 1.00 98.25 115 PHE A O 1
ATOM 927 N N . GLY A 1 116 ? -6.008 14.197 -13.733 1.00 97.50 116 GLY A N 1
ATOM 928 C CA . GLY A 1 116 ? -4.821 13.803 -14.492 1.00 97.50 116 GLY A CA 1
ATOM 929 C C . GLY A 1 116 ? -5.008 13.904 -16.006 1.00 97.50 116 GLY A C 1
ATOM 930 O O . GLY A 1 116 ? -4.134 14.429 -16.694 1.00 97.50 116 GLY A O 1
ATOM 931 N N . GLU A 1 117 ? -6.160 13.475 -16.528 1.00 97.94 117 GLU A N 1
ATOM 932 C CA . GLU A 1 117 ? -6.511 13.614 -17.947 1.00 97.94 117 GLU A CA 1
ATOM 933 C C . GLU A 1 117 ? -6.484 15.081 -18.391 1.00 97.94 117 GLU A C 1
ATOM 935 O O . GLU A 1 117 ? -5.897 15.413 -19.424 1.00 97.94 117 GLU A O 1
ATOM 940 N N . LYS A 1 118 ? -7.060 15.977 -17.581 1.00 97.94 118 LYS A N 1
ATOM 941 C CA . LYS A 1 118 ? -7.093 17.412 -17.872 1.00 97.94 118 LYS A CA 1
ATOM 942 C C . LYS A 1 118 ? -5.699 18.040 -17.823 1.00 97.94 118 LYS A C 1
ATOM 944 O O . LYS A 1 118 ? -5.329 18.755 -18.754 1.00 97.94 118 LYS A O 1
ATOM 949 N N . VAL A 1 119 ? -4.908 17.724 -16.796 1.00 98.06 119 VAL A N 1
ATOM 950 C CA . VAL A 1 119 ? -3.516 18.190 -16.670 1.00 98.06 119 VAL A CA 1
ATOM 951 C C . VAL A 1 119 ? -2.672 17.721 -17.853 1.00 98.06 119 VAL A C 1
ATOM 953 O O . VAL A 1 119 ? -1.934 18.521 -18.430 1.00 98.06 119 VAL A O 1
ATOM 956 N N . ALA A 1 120 ? -2.790 16.451 -18.248 1.00 96.69 120 ALA A N 1
ATOM 957 C CA . ALA A 1 120 ? -2.059 15.899 -19.383 1.00 96.69 120 ALA A CA 1
ATOM 958 C C . ALA A 1 120 ? -2.442 16.599 -20.692 1.00 96.69 120 ALA A C 1
ATOM 960 O O . ALA A 1 120 ? -1.558 16.988 -21.456 1.00 96.69 120 ALA A O 1
ATOM 961 N N . ALA A 1 121 ? -3.740 16.802 -20.932 1.00 97.25 121 ALA A N 1
ATOM 962 C CA . ALA A 1 121 ? -4.232 17.476 -22.127 1.00 97.25 121 ALA A CA 1
ATOM 963 C C . ALA A 1 121 ? -3.687 18.909 -22.254 1.00 97.25 121 ALA A C 1
ATOM 965 O O . ALA A 1 121 ? -3.232 19.297 -23.328 1.00 97.25 121 ALA A O 1
ATOM 966 N N . GLU A 1 122 ? -3.687 19.677 -21.163 1.00 97.69 122 GLU A N 1
ATOM 967 C CA . GLU A 1 122 ? -3.237 21.076 -21.173 1.00 97.69 122 GLU A CA 1
ATOM 968 C C . GLU A 1 122 ? -1.710 21.219 -21.172 1.00 97.69 122 GLU A C 1
ATOM 970 O O . GLU A 1 122 ? -1.171 22.149 -21.769 1.00 97.69 122 GLU A O 1
ATOM 975 N N . SER A 1 123 ? -0.993 20.278 -20.555 1.00 97.62 123 SER A N 1
ATOM 976 C CA . SER A 1 123 ? 0.468 20.356 -20.425 1.00 97.62 123 SER A CA 1
ATOM 977 C C . SER A 1 123 ? 1.219 19.784 -21.627 1.00 97.62 123 SER A C 1
ATOM 979 O O . SER A 1 123 ? 2.400 20.084 -21.809 1.00 97.62 123 SER A O 1
ATOM 981 N N . ARG A 1 124 ? 0.567 18.962 -22.461 1.00 95.62 124 ARG A N 1
ATOM 982 C CA . ARG A 1 124 ? 1.220 18.188 -23.529 1.00 95.62 124 ARG A CA 1
ATOM 983 C C . ARG A 1 124 ? 2.103 19.033 -24.443 1.00 95.62 124 ARG A C 1
ATOM 985 O O . ARG A 1 124 ? 3.270 18.706 -24.638 1.00 95.62 124 ARG A O 1
ATOM 992 N N . ALA A 1 125 ? 1.580 20.152 -24.942 1.00 97.38 125 ALA A N 1
ATOM 993 C CA . ALA A 1 125 ? 2.308 21.023 -25.866 1.00 97.38 125 ALA A CA 1
ATOM 994 C C . ALA A 1 125 ? 3.607 21.590 -25.260 1.00 97.38 125 ALA A C 1
ATOM 996 O O . ALA A 1 125 ? 4.590 21.786 -25.973 1.00 97.38 125 ALA A O 1
ATOM 997 N N . ALA A 1 126 ? 3.632 21.822 -23.945 1.00 97.50 126 ALA A N 1
ATOM 998 C CA . ALA A 1 126 ? 4.805 22.331 -23.239 1.00 97.50 126 ALA A CA 1
ATOM 999 C C . ALA A 1 126 ? 5.782 21.220 -22.807 1.00 97.50 126 ALA A C 1
ATOM 1001 O O . ALA A 1 126 ? 6.981 21.479 -22.665 1.00 97.50 126 ALA A O 1
ATOM 1002 N N . ILE A 1 127 ? 5.287 19.999 -22.575 1.00 97.06 127 ILE A N 1
ATOM 1003 C CA . ILE A 1 127 ? 6.070 18.870 -22.054 1.00 97.06 127 ILE A CA 1
ATOM 1004 C C . ILE A 1 127 ? 6.693 18.024 -23.168 1.00 97.06 127 ILE A C 1
ATOM 1006 O O . ILE A 1 127 ? 7.860 17.654 -23.038 1.00 97.06 127 ILE A O 1
ATOM 1010 N N . ASP A 1 128 ? 5.981 17.760 -24.267 1.00 96.75 128 ASP A N 1
ATOM 1011 C CA . ASP A 1 128 ? 6.460 16.884 -25.348 1.00 96.75 128 ASP A CA 1
ATOM 1012 C C . ASP A 1 128 ? 7.852 17.307 -25.885 1.00 96.75 128 ASP A C 1
ATOM 1014 O O . ASP A 1 128 ? 8.743 16.452 -25.958 1.00 96.75 128 ASP A O 1
ATOM 1018 N N . PRO A 1 129 ? 8.134 18.602 -26.158 1.00 97.88 129 PRO A N 1
ATOM 1019 C CA . PRO A 1 129 ? 9.469 19.034 -26.585 1.00 97.88 129 PRO A CA 1
ATOM 1020 C C . PRO A 1 129 ? 10.557 18.803 -25.525 1.00 97.88 129 PRO A C 1
ATOM 1022 O O . PRO A 1 129 ? 11.691 18.446 -25.850 1.00 97.88 129 PRO A O 1
ATOM 1025 N N . LYS A 1 130 ? 10.223 18.978 -24.240 1.00 97.62 130 LYS A N 1
ATOM 1026 C CA . LYS A 1 130 ? 11.162 18.764 -23.126 1.00 97.62 130 LYS A CA 1
ATOM 1027 C C . LYS A 1 130 ? 11.500 17.282 -22.976 1.00 97.62 130 LYS A C 1
ATOM 1029 O O . LYS A 1 130 ? 12.663 16.941 -22.763 1.00 97.62 130 LYS A O 1
ATOM 1034 N N . LEU A 1 131 ? 10.502 16.411 -23.134 1.00 97.00 131 LEU A N 1
ATOM 1035 C CA . LEU A 1 131 ? 10.687 14.963 -23.112 1.00 97.00 131 LEU A CA 1
ATOM 1036 C C . LEU A 1 131 ? 11.616 14.514 -24.246 1.00 97.00 131 LEU A C 1
ATOM 1038 O O . LEU A 1 131 ? 12.584 13.800 -23.996 1.00 97.00 131 LEU A O 1
ATOM 1042 N N . GLN A 1 132 ? 11.382 14.992 -25.472 1.00 97.69 132 GLN A N 1
ATOM 1043 C CA . GLN A 1 132 ? 12.242 14.686 -26.620 1.00 97.69 132 GLN A CA 1
ATOM 1044 C C . GLN A 1 132 ? 13.690 15.137 -26.398 1.00 97.69 132 GLN A C 1
ATOM 1046 O O . GLN A 1 132 ? 14.617 14.363 -26.647 1.00 97.69 132 GLN A O 1
ATOM 1051 N N . ALA A 1 133 ? 13.892 16.362 -25.901 1.00 98.12 133 ALA A N 1
ATOM 1052 C CA . ALA A 1 133 ? 15.222 16.890 -25.606 1.00 98.12 133 ALA A CA 1
ATOM 1053 C C . ALA A 1 133 ? 15.964 16.025 -24.572 1.00 98.12 133 ALA A C 1
ATOM 1055 O O . ALA A 1 133 ? 17.135 15.689 -24.762 1.00 98.12 133 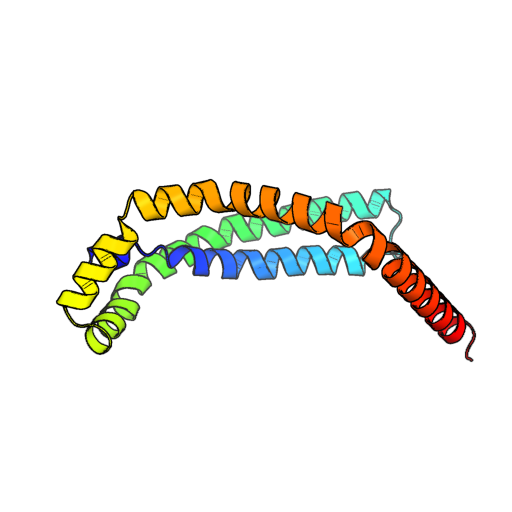ALA A O 1
ATOM 1056 N N . MET A 1 134 ? 15.270 15.600 -23.512 1.00 98.25 134 MET A N 1
ATOM 1057 C CA . MET A 1 134 ? 15.826 14.694 -22.507 1.00 98.25 134 MET A CA 1
ATOM 1058 C C . MET A 1 134 ? 16.208 13.337 -23.116 1.00 98.25 134 MET A C 1
ATOM 1060 O O . MET A 1 134 ? 17.332 12.878 -22.914 1.00 98.25 134 MET A O 1
ATOM 1064 N N . THR A 1 135 ? 15.315 12.702 -23.885 1.00 97.06 135 THR A N 1
ATOM 1065 C CA . THR A 1 135 ? 15.579 11.401 -24.524 1.00 97.06 135 THR A CA 1
ATOM 1066 C C . THR A 1 135 ? 16.801 11.457 -25.442 1.00 97.06 135 THR A C 1
ATOM 1068 O O . THR A 1 135 ? 17.643 10.558 -25.404 1.00 97.06 135 THR A O 1
ATOM 1071 N N . GLN A 1 136 ? 16.944 12.530 -26.226 1.00 97.81 136 GLN A N 1
ATOM 1072 C CA . GLN A 1 136 ? 18.119 12.737 -27.074 1.00 97.81 136 GLN A CA 1
ATOM 1073 C C . GLN A 1 136 ? 19.399 12.883 -26.243 1.00 97.81 136 GLN A C 1
ATOM 1075 O O . GLN A 1 136 ? 20.390 12.204 -26.520 1.00 97.81 136 GLN A O 1
ATOM 1080 N N . ALA A 1 137 ? 19.376 13.712 -25.195 1.00 97.81 137 ALA A N 1
ATOM 1081 C CA . ALA A 1 137 ? 20.529 13.925 -24.324 1.00 97.81 137 ALA A CA 1
ATOM 1082 C C . ALA A 1 137 ? 20.985 12.630 -23.628 1.00 97.81 137 ALA A C 1
ATOM 1084 O O . ALA A 1 137 ? 22.184 12.351 -23.565 1.00 97.81 137 ALA A O 1
ATOM 1085 N N . VAL A 1 138 ? 20.040 11.812 -23.150 1.00 97.69 138 VAL A N 1
ATOM 1086 C CA . VAL A 1 138 ? 20.331 10.493 -22.563 1.00 97.69 138 VAL A CA 1
ATOM 1087 C C . VAL A 1 138 ? 20.959 9.566 -23.604 1.00 97.69 138 VAL A C 1
ATOM 1089 O O . VAL A 1 138 ? 22.011 8.985 -23.343 1.00 97.69 138 VAL A O 1
ATOM 1092 N N . GLY A 1 139 ? 20.374 9.468 -24.802 1.00 96.50 139 GLY A N 1
ATOM 1093 C CA . GLY A 1 139 ? 20.906 8.627 -25.876 1.00 96.50 139 GLY A CA 1
ATOM 1094 C C . GLY A 1 139 ? 22.334 9.001 -26.286 1.00 96.50 139 GLY A C 1
ATOM 1095 O O . GLY A 1 139 ? 23.168 8.118 -26.480 1.00 96.50 139 GLY A O 1
ATOM 1096 N N . LEU A 1 140 ? 22.646 10.299 -26.363 1.00 96.69 140 LEU A N 1
ATOM 1097 C CA . LEU A 1 140 ? 24.002 10.781 -26.650 1.00 96.69 140 LEU A CA 1
ATOM 1098 C C . LEU A 1 140 ? 25.001 10.370 -25.563 1.00 96.69 140 LEU A C 1
ATOM 1100 O O . LEU A 1 140 ? 26.079 9.874 -25.885 1.00 96.69 140 LEU A O 1
ATOM 1104 N N . LYS A 1 141 ? 24.638 10.525 -24.284 1.00 95.44 141 LYS A N 1
ATOM 1105 C CA . LYS A 1 141 ? 25.499 10.133 -23.157 1.00 95.44 141 LYS A CA 1
ATOM 1106 C C . LYS A 1 141 ? 25.755 8.626 -23.123 1.00 95.44 141 LYS A C 1
ATOM 1108 O O . LYS A 1 141 ? 26.893 8.220 -22.920 1.00 95.44 141 LYS A O 1
ATOM 1113 N N . LEU A 1 142 ? 24.728 7.809 -23.367 1.00 94.25 142 LEU A N 1
ATOM 1114 C CA . LEU A 1 142 ? 24.872 6.350 -23.423 1.00 94.25 142 LEU A CA 1
ATOM 1115 C C . LEU A 1 142 ? 25.798 5.914 -24.564 1.00 94.25 142 LEU A C 1
ATOM 1117 O O . LEU A 1 142 ? 26.688 5.098 -24.344 1.00 94.25 142 LEU A O 1
ATOM 1121 N N . ARG A 1 143 ? 25.643 6.497 -25.762 1.00 93.19 143 ARG A N 1
ATOM 1122 C CA . ARG A 1 143 ? 26.549 6.218 -26.888 1.00 93.19 143 ARG A CA 1
ATOM 1123 C C . ARG A 1 143 ? 27.986 6.618 -26.566 1.00 93.19 143 ARG A C 1
ATOM 1125 O O . ARG A 1 143 ? 28.890 5.824 -26.793 1.00 93.19 143 ARG A O 1
ATOM 1132 N N . ALA A 1 144 ? 28.197 7.806 -26.000 1.00 92.25 144 ALA A N 1
ATOM 1133 C CA . ALA A 1 144 ? 29.529 8.254 -25.600 1.00 92.25 144 ALA A CA 1
ATOM 1134 C C . ALA A 1 144 ? 30.180 7.292 -24.588 1.00 92.25 144 ALA A C 1
ATOM 1136 O O . ALA A 1 144 ? 31.340 6.932 -24.754 1.00 92.25 144 ALA A O 1
ATOM 1137 N N . ALA A 1 145 ? 29.419 6.815 -23.597 1.00 88.12 145 ALA A N 1
ATOM 1138 C CA . ALA A 1 145 ? 29.899 5.837 -22.621 1.00 88.12 145 ALA A CA 1
ATOM 1139 C C . ALA A 1 145 ? 30.230 4.468 -23.244 1.00 88.12 145 ALA A C 1
ATOM 1141 O O . ALA A 1 145 ? 31.140 3.800 -22.775 1.00 88.12 145 ALA A O 1
ATOM 1142 N N . SER A 1 146 ? 29.531 4.054 -24.307 1.00 81.75 146 SER A N 1
ATOM 1143 C CA . SER A 1 146 ? 29.798 2.781 -24.999 1.00 81.75 146 SER A CA 1
ATOM 1144 C C . SER A 1 146 ? 31.013 2.792 -25.938 1.00 81.75 146 SER A C 1
ATOM 1146 O O . SER A 1 146 ? 31.413 1.733 -26.410 1.00 81.75 146 SER A O 1
ATOM 1148 N N . ILE A 1 147 ? 31.568 3.972 -26.245 1.00 79.12 147 ILE A N 1
ATOM 1149 C CA . ILE A 1 147 ? 32.696 4.156 -27.181 1.00 79.12 147 ILE A CA 1
ATOM 1150 C C . ILE A 1 147 ? 33.987 4.551 -26.433 1.00 79.12 147 ILE A C 1
ATOM 1152 O O . ILE A 1 147 ? 35.073 4.496 -27.005 1.00 79.12 147 ILE A O 1
ATOM 1156 N N . ALA A 1 148 ? 33.891 4.951 -25.161 1.00 53.81 148 ALA A N 1
ATOM 1157 C CA . ALA A 1 148 ? 35.058 5.223 -24.327 1.00 53.81 148 ALA A CA 1
ATOM 1158 C C . ALA A 1 148 ? 35.822 3.908 -24.024 1.00 53.81 148 ALA A C 1
ATOM 1160 O O . ALA A 1 148 ? 35.161 2.918 -23.702 1.00 53.81 148 ALA A O 1
ATOM 1161 N N . PRO A 1 149 ? 37.163 3.882 -24.168 1.00 52.53 149 PRO A N 1
ATOM 1162 C CA . PRO A 1 149 ? 37.989 2.692 -23.942 1.00 52.53 149 PRO A CA 1
ATOM 1163 C C . PRO A 1 149 ? 38.035 2.247 -22.475 1.00 52.53 149 PRO A C 1
ATOM 1165 O O . PRO A 1 149 ? 37.872 3.111 -21.581 1.00 52.53 149 PRO A O 1
#

Secondary structure (DSSP, 8-state):
-HHHHHH--THHHHHHHHHHHHHHHHHHHHHHHTTTS-HHHHHHHHHHHHHHHHHHHHHHHHHHHHHHHHHHHHHHHHHHHHH--HHHHHHHHHHHT-HHHHHHHHHHHHHHHHHHHHHHHHHHHHHHHHHHHHHHHHHHHHHHHHH--

Radius of gyration: 24.46 Å; chains: 1; bounding box: 58×44×53 Å